Protein AF-A0AAU2X0D7-F1 (afdb_monomer_lite)

pLDDT: mean 75.11, std 16.58, range [39.56, 95.0]

Structure (mmCIF, N/CA/C/O backbone):
data_AF-A0AAU2X0D7-F1
#
_entry.id   AF-A0AAU2X0D7-F1
#
loop_
_atom_site.group_PDB
_atom_site.id
_atom_site.type_symbol
_atom_site.label_atom_id
_atom_site.label_alt_id
_atom_site.label_comp_id
_atom_site.label_asym_id
_atom_site.label_entity_id
_atom_site.label_seq_id
_atom_site.pdbx_PDB_ins_code
_atom_site.Cartn_x
_atom_site.Cartn_y
_atom_site.Cartn_z
_atom_site.occupancy
_atom_site.B_iso_or_equiv
_atom_site.auth_seq_id
_atom_site.auth_comp_id
_atom_site.auth_asym_id
_atom_site.auth_atom_id
_atom_site.pdbx_PDB_model_num
ATOM 1 N N . MET A 1 1 ? -9.419 11.678 -5.726 1.00 67.06 1 MET A N 1
ATOM 2 C CA . MET A 1 1 ? -7.960 11.558 -5.920 1.00 67.06 1 MET A CA 1
ATOM 3 C C . MET A 1 1 ? -7.288 11.403 -4.560 1.00 67.06 1 MET A C 1
ATOM 5 O O . MET A 1 1 ? -7.618 12.187 -3.679 1.00 67.06 1 MET A O 1
ATOM 9 N N . ASN A 1 2 ? -6.421 10.404 -4.348 1.00 69.62 2 ASN A N 1
ATOM 10 C CA . ASN A 1 2 ? -5.739 10.194 -3.057 1.00 69.62 2 ASN A CA 1
ATOM 11 C C . ASN A 1 2 ? -4.341 10.860 -3.047 1.00 69.62 2 ASN A C 1
ATOM 13 O O . ASN A 1 2 ? -3.433 10.340 -3.698 1.00 69.62 2 ASN A O 1
ATOM 17 N N . PRO A 1 3 ? -4.132 11.972 -2.312 1.00 77.75 3 PRO A N 1
ATOM 18 C CA . PRO A 1 3 ? -2.864 12.706 -2.317 1.00 77.75 3 PRO A CA 1
ATOM 19 C C . PRO A 1 3 ? -1.712 11.950 -1.638 1.00 77.75 3 PRO A C 1
ATOM 21 O O . PRO A 1 3 ? -0.551 12.239 -1.918 1.00 77.75 3 PRO A O 1
ATOM 24 N N . ALA A 1 4 ? -2.002 10.948 -0.801 1.00 80.00 4 ALA A N 1
ATOM 25 C CA . ALA A 1 4 ? -0.979 10.138 -0.137 1.00 80.00 4 ALA A CA 1
ATOM 26 C C . ALA A 1 4 ? -0.146 9.292 -1.118 1.00 80.00 4 ALA A C 1
ATOM 28 O O . ALA A 1 4 ? 0.935 8.826 -0.770 1.00 80.00 4 ALA A O 1
ATOM 29 N N . LEU A 1 5 ? -0.633 9.109 -2.349 1.00 85.25 5 LEU A N 1
ATOM 30 C CA . LEU A 1 5 ? 0.050 8.354 -3.401 1.00 85.25 5 LEU A CA 1
ATOM 31 C C . LEU A 1 5 ? 0.973 9.225 -4.267 1.00 85.25 5 LEU A C 1
ATOM 33 O O . LEU A 1 5 ? 1.739 8.691 -5.066 1.00 85.25 5 LEU A O 1
ATOM 37 N N . LEU A 1 6 ? 0.944 10.551 -4.100 1.00 86.31 6 LEU A N 1
ATOM 38 C CA . LEU A 1 6 ? 1.792 11.470 -4.863 1.00 86.31 6 LEU A CA 1
ATOM 39 C C . LEU A 1 6 ? 3.278 11.386 -4.466 1.00 86.31 6 LEU A C 1
ATOM 41 O O . LEU A 1 6 ? 4.111 11.350 -5.373 1.00 86.31 6 LEU A O 1
ATOM 45 N N . PRO A 1 7 ? 3.656 11.296 -3.171 1.00 91.69 7 PRO A N 1
ATOM 46 C CA . PRO A 1 7 ? 5.057 11.116 -2.788 1.00 91.69 7 PRO A CA 1
ATOM 47 C C . PRO A 1 7 ? 5.725 9.845 -3.349 1.00 91.69 7 PRO A C 1
ATOM 49 O O . PRO A 1 7 ? 6.802 9.984 -3.933 1.00 91.69 7 PRO A O 1
ATOM 52 N N . PRO A 1 8 ? 5.133 8.631 -3.246 1.00 87.62 8 PRO A N 1
ATOM 53 C CA . PRO A 1 8 ? 5.741 7.437 -3.835 1.00 87.62 8 PRO A CA 1
ATOM 54 C C . PRO A 1 8 ? 5.774 7.501 -5.368 1.00 87.62 8 PRO A C 1
ATOM 56 O O . PRO A 1 8 ? 6.797 7.161 -5.954 1.00 87.62 8 PRO A O 1
ATOM 59 N N . LEU A 1 9 ? 4.735 8.042 -6.021 1.00 91.25 9 LEU A N 1
ATOM 60 C CA . LEU A 1 9 ? 4.746 8.251 -7.475 1.00 91.25 9 LEU A CA 1
ATOM 61 C C . LEU A 1 9 ? 5.900 9.171 -7.899 1.00 91.25 9 LEU A C 1
ATOM 63 O O . LEU A 1 9 ? 6.626 8.877 -8.845 1.00 91.25 9 LEU A O 1
ATOM 67 N N . GLY A 1 10 ? 6.111 10.266 -7.167 1.00 92.00 10 GLY A N 1
ATOM 68 C CA . GLY A 1 10 ? 7.216 11.185 -7.419 1.00 92.00 10 GLY A CA 1
ATOM 69 C C . GLY A 1 10 ? 8.600 10.573 -7.180 1.00 92.00 10 GLY A C 1
ATOM 70 O O . GLY A 1 10 ? 9.565 11.026 -7.793 1.00 92.00 10 GLY A O 1
ATOM 71 N N . ALA A 1 11 ? 8.727 9.576 -6.300 1.00 92.81 11 ALA A N 1
ATOM 72 C CA . ALA A 1 11 ? 9.977 8.842 -6.095 1.00 92.81 11 ALA A CA 1
ATOM 73 C C . ALA A 1 11 ? 10.271 7.902 -7.274 1.00 92.81 11 ALA A C 1
ATOM 75 O O . ALA A 1 11 ? 11.367 7.952 -7.830 1.00 92.81 11 ALA A O 1
ATOM 76 N N . SER A 1 12 ? 9.277 7.132 -7.716 1.00 93.88 12 SER A N 1
ATOM 77 C CA . SER A 1 12 ? 9.408 6.231 -8.867 1.00 93.88 12 SER A CA 1
ATOM 78 C C . SER A 1 12 ? 9.706 6.962 -10.173 1.00 93.88 12 SER A C 1
ATOM 80 O O . SER A 1 12 ? 10.571 6.541 -10.936 1.00 93.88 12 SER A O 1
ATOM 82 N N . LEU A 1 13 ? 9.065 8.111 -10.414 1.00 95.00 13 LEU A N 1
ATOM 83 C CA . LEU A 1 13 ? 9.357 8.935 -11.592 1.00 95.00 13 LEU A CA 1
ATOM 84 C C . LEU A 1 13 ? 10.793 9.479 -11.590 1.00 95.00 13 LEU A C 1
ATOM 86 O O . LEU A 1 13 ? 11.418 9.552 -12.645 1.00 95.00 13 LEU A O 1
ATOM 90 N N . ARG A 1 14 ? 11.336 9.833 -10.418 1.00 94.88 14 ARG A N 1
ATOM 91 C CA . ARG A 1 14 ? 12.743 10.249 -10.294 1.00 94.88 14 ARG A CA 1
ATOM 92 C C . ARG A 1 14 ? 13.696 9.099 -10.597 1.00 94.88 14 ARG A C 1
ATOM 94 O O . ARG A 1 14 ? 14.606 9.291 -11.393 1.00 94.88 14 ARG A O 1
ATOM 101 N N . LYS A 1 15 ? 13.424 7.908 -10.060 1.00 92.69 15 LYS A N 1
ATOM 102 C CA . LYS A 1 15 ? 14.192 6.692 -10.357 1.00 92.69 15 LYS A CA 1
ATOM 103 C C . LYS A 1 15 ? 14.172 6.348 -11.853 1.00 92.69 15 LYS A C 1
ATOM 105 O O . LYS A 1 15 ? 15.204 6.036 -12.429 1.00 92.69 15 LYS A O 1
ATOM 110 N N . LEU A 1 16 ? 13.026 6.492 -12.524 1.00 92.81 16 LEU A N 1
ATOM 111 C CA . LEU A 1 16 ? 12.941 6.367 -13.987 1.00 92.81 16 LEU A CA 1
ATOM 112 C C . LEU A 1 16 ? 13.805 7.403 -14.723 1.00 92.81 16 LEU A C 1
ATOM 114 O O . LEU A 1 16 ? 14.438 7.077 -15.725 1.00 92.81 16 LEU A O 1
ATOM 118 N N . GLY A 1 17 ? 13.861 8.635 -14.213 1.00 91.56 17 GLY A N 1
ATOM 119 C CA . GLY A 1 17 ? 14.730 9.690 -14.737 1.00 91.56 17 GLY A CA 1
ATOM 120 C C . GLY A 1 17 ? 16.226 9.379 -14.613 1.00 91.56 17 GLY A C 1
ATOM 121 O O . GLY A 1 17 ? 16.994 9.778 -15.484 1.00 91.56 17 GLY A O 1
ATOM 122 N N . GLU A 1 18 ? 16.642 8.628 -13.591 1.00 90.88 18 GLU A N 1
ATOM 123 C CA . GLU A 1 18 ? 18.036 8.189 -13.424 1.00 90.88 18 GLU A CA 1
ATOM 124 C C . GLU A 1 18 ? 18.460 7.227 -14.544 1.00 90.88 18 GLU A C 1
ATOM 126 O O . GLU A 1 18 ? 19.559 7.356 -15.083 1.00 90.88 18 GLU A O 1
ATOM 131 N N . TYR A 1 19 ? 17.568 6.328 -14.978 1.00 87.69 19 TYR A N 1
ATOM 132 C CA . TYR A 1 19 ? 17.850 5.427 -16.101 1.00 87.69 19 TYR A CA 1
ATOM 133 C C . TYR A 1 19 ? 18.010 6.168 -17.435 1.00 87.69 19 TYR A C 1
ATOM 135 O O . TYR A 1 19 ? 18.796 5.733 -18.273 1.00 87.69 19 TYR A O 1
ATOM 143 N N . ALA A 1 20 ? 17.323 7.299 -17.632 1.00 80.75 20 ALA A N 1
ATOM 144 C CA . ALA A 1 20 ? 17.447 8.106 -18.850 1.00 80.75 20 ALA A CA 1
ATOM 145 C C . ALA A 1 20 ? 18.834 8.756 -19.009 1.00 80.75 20 ALA A C 1
ATOM 147 O O . ALA A 1 20 ? 19.216 9.122 -20.119 1.00 80.75 20 ALA A O 1
ATOM 148 N N . ALA A 1 21 ? 19.586 8.891 -17.914 1.00 82.38 21 ALA A N 1
ATOM 149 C CA . ALA A 1 21 ? 20.957 9.393 -17.917 1.00 82.38 21 ALA A CA 1
ATOM 150 C C . ALA A 1 21 ? 22.012 8.280 -18.074 1.00 82.38 21 ALA A C 1
ATOM 152 O O . ALA A 1 21 ? 23.202 8.581 -18.180 1.00 82.38 21 ALA A O 1
ATOM 153 N N . SER A 1 22 ? 21.602 7.006 -18.076 1.00 81.94 22 SER A N 1
ATOM 154 C CA . SER A 1 22 ? 22.520 5.873 -18.197 1.00 81.94 22 SER A CA 1
ATOM 155 C C . SER A 1 22 ? 22.823 5.544 -19.660 1.00 81.94 22 SER A C 1
ATOM 157 O O . SER A 1 22 ? 21.919 5.458 -20.489 1.00 81.94 22 SER A O 1
ATOM 159 N N . PHE A 1 23 ? 24.102 5.322 -19.971 1.00 75.00 23 PHE A N 1
ATOM 160 C CA . PHE A 1 23 ? 24.576 4.985 -21.322 1.00 75.00 23 PHE A CA 1
ATOM 161 C C . PHE A 1 23 ? 24.736 3.478 -21.560 1.00 75.00 23 PHE A C 1
ATOM 163 O O . PHE A 1 23 ? 24.869 3.060 -22.708 1.00 75.00 23 PHE A O 1
ATOM 170 N N . ASP A 1 24 ? 24.704 2.668 -20.500 1.00 79.31 24 ASP A N 1
ATOM 171 C CA . ASP A 1 24 ? 24.808 1.212 -20.585 1.00 79.31 24 ASP A CA 1
ATOM 172 C C . ASP A 1 24 ? 23.459 0.580 -20.224 1.00 79.31 24 ASP A C 1
ATOM 174 O O . ASP A 1 24 ? 23.099 0.424 -19.053 1.00 79.31 24 ASP A O 1
ATOM 178 N N . VAL A 1 25 ? 22.654 0.306 -21.254 1.00 81.12 25 VAL A N 1
ATOM 179 C CA . VAL A 1 25 ? 21.326 -0.295 -21.107 1.00 81.12 25 VAL A CA 1
ATOM 180 C C . VAL A 1 25 ? 21.441 -1.791 -21.359 1.00 81.12 25 VAL A C 1
ATOM 182 O O . VAL A 1 25 ? 21.427 -2.264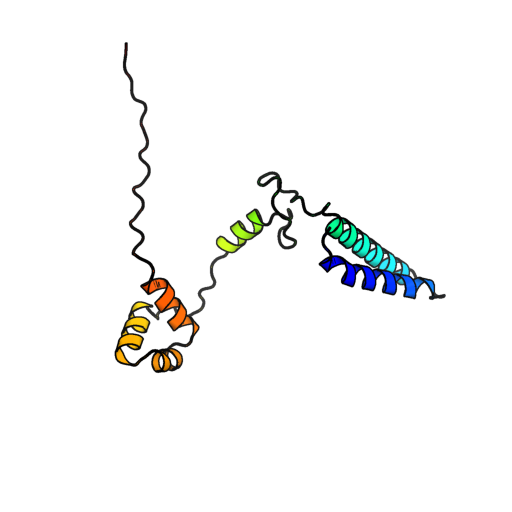 -22.495 1.00 81.12 25 VAL A O 1
ATOM 185 N N . SER A 1 26 ? 21.537 -2.542 -20.269 1.00 90.31 26 SER A N 1
ATOM 186 C CA . SER A 1 26 ? 21.524 -4.002 -20.299 1.00 90.31 26 SER A CA 1
ATOM 187 C C . SER A 1 26 ? 20.094 -4.560 -20.351 1.00 90.31 26 SER A C 1
ATOM 189 O O . SER A 1 26 ? 19.117 -3.875 -20.037 1.00 90.31 26 SER A O 1
ATOM 191 N N . GLY A 1 27 ? 19.954 -5.849 -20.679 1.00 88.69 27 GLY A N 1
ATOM 192 C CA . GLY A 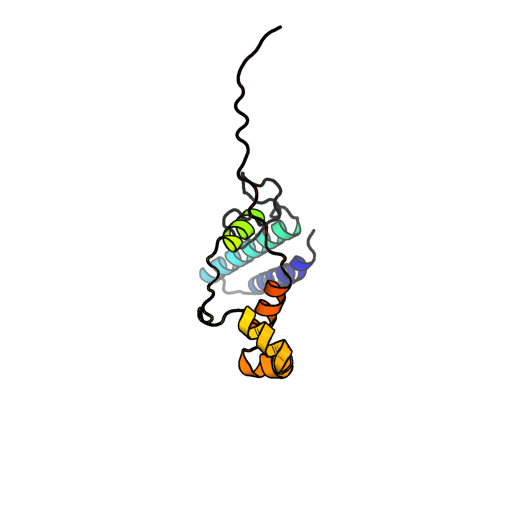1 27 ? 18.660 -6.538 -20.616 1.00 88.69 27 GLY A CA 1
ATOM 193 C C . GLY A 1 27 ? 18.031 -6.521 -19.215 1.00 88.69 27 GLY A C 1
ATOM 194 O O . GLY A 1 27 ? 16.822 -6.343 -19.093 1.00 88.69 27 GLY A O 1
ATOM 195 N N . SER A 1 28 ? 18.835 -6.623 -18.150 1.00 90.50 28 SER A N 1
ATOM 196 C CA . SER A 1 28 ? 18.352 -6.481 -16.769 1.00 90.50 28 SER A CA 1
ATOM 197 C C . SER A 1 28 ? 17.873 -5.062 -16.468 1.00 90.50 28 SER A C 1
ATOM 199 O O . SER A 1 28 ? 16.833 -4.898 -15.837 1.00 90.50 28 SER A O 1
ATOM 201 N N . THR A 1 29 ? 18.551 -4.040 -16.999 1.00 91.06 29 THR A N 1
ATOM 202 C CA . THR A 1 29 ? 18.120 -2.638 -16.878 1.00 91.06 29 THR A CA 1
ATOM 203 C C . THR A 1 29 ? 16.741 -2.429 -17.509 1.00 91.06 29 THR A C 1
ATOM 205 O O . THR A 1 29 ? 15.886 -1.770 -16.924 1.00 91.06 29 THR A O 1
ATOM 208 N N . LEU A 1 30 ? 16.474 -3.036 -18.671 1.00 92.06 30 LEU A N 1
ATOM 209 C CA . LEU A 1 30 ? 15.153 -2.969 -19.309 1.00 92.06 30 LEU A CA 1
ATOM 210 C C . LEU A 1 30 ? 14.055 -3.641 -18.470 1.00 92.06 30 LEU A C 1
ATOM 212 O O . LEU A 1 30 ? 12.934 -3.134 -18.419 1.00 92.06 30 LEU A O 1
ATOM 216 N N . VAL A 1 31 ? 14.366 -4.753 -17.796 1.00 93.94 31 VAL A N 1
ATOM 217 C CA . VAL A 1 31 ? 13.428 -5.423 -16.879 1.00 93.94 31 VAL A CA 1
ATOM 218 C C . VAL A 1 31 ? 13.098 -4.524 -15.688 1.00 93.94 31 VAL A C 1
ATOM 220 O O . VAL A 1 31 ? 11.923 -4.370 -15.356 1.00 93.94 31 VAL A O 1
ATOM 223 N N . GLU A 1 32 ? 14.100 -3.891 -15.079 1.00 91.88 32 GLU A N 1
ATOM 224 C CA . GLU A 1 32 ? 13.900 -2.953 -13.968 1.00 91.88 32 GLU A CA 1
ATOM 225 C C . GLU A 1 32 ? 13.062 -1.737 -14.381 1.00 91.88 32 GLU A C 1
ATOM 227 O O . GLU A 1 32 ? 12.119 -1.371 -13.679 1.00 91.88 32 GLU A O 1
ATOM 232 N N . ILE A 1 33 ? 13.343 -1.152 -15.552 1.00 93.06 33 ILE A N 1
ATOM 233 C CA . ILE A 1 33 ? 12.542 -0.056 -16.117 1.00 93.06 33 ILE A CA 1
ATOM 234 C C . ILE A 1 33 ? 11.089 -0.505 -16.310 1.00 93.06 33 ILE A C 1
ATOM 236 O O . ILE A 1 33 ? 10.164 0.226 -15.953 1.00 93.06 33 ILE A O 1
ATOM 240 N N . GLY A 1 34 ? 10.871 -1.710 -16.846 1.00 92.56 34 GLY A N 1
ATOM 241 C CA . GLY A 1 34 ? 9.536 -2.281 -17.020 1.00 92.56 34 GLY A CA 1
ATOM 242 C C . GLY A 1 34 ? 8.776 -2.408 -15.697 1.00 92.56 34 GLY A C 1
ATOM 243 O O . GLY A 1 34 ? 7.641 -1.943 -15.590 1.00 92.56 34 GLY A O 1
ATOM 244 N N . GLN A 1 35 ? 9.425 -2.959 -14.668 1.00 91.88 35 GLN A N 1
ATOM 245 C CA . GLN A 1 35 ? 8.851 -3.095 -13.326 1.00 91.88 35 GLN A CA 1
ATOM 246 C C . GLN A 1 35 ? 8.500 -1.735 -12.709 1.00 91.88 35 GLN A C 1
ATOM 248 O O . GLN A 1 35 ? 7.419 -1.570 -12.138 1.00 91.88 35 GLN A O 1
ATOM 253 N N . GLU A 1 36 ? 9.377 -0.743 -12.852 1.00 94.69 36 GLU A N 1
ATOM 254 C CA . GLU A 1 36 ? 9.163 0.595 -12.300 1.00 94.69 36 GLU A CA 1
ATOM 255 C C . GLU A 1 36 ? 8.036 1.353 -13.033 1.00 94.69 36 GLU A C 1
ATOM 257 O O . GLU A 1 36 ? 7.230 2.046 -12.403 1.00 94.69 36 GLU A O 1
ATOM 262 N N . LEU A 1 37 ? 7.903 1.175 -14.353 1.00 94.56 37 LEU A N 1
ATOM 263 C CA . LEU A 1 37 ? 6.782 1.711 -15.137 1.00 94.56 37 LEU A CA 1
ATOM 264 C C . LEU A 1 37 ? 5.443 1.091 -14.725 1.00 94.56 37 LEU A C 1
ATOM 266 O O . LEU A 1 37 ? 4.442 1.804 -14.594 1.00 94.56 37 LEU A O 1
ATOM 270 N N . ASP A 1 38 ? 5.408 -0.220 -14.501 1.00 92.44 38 ASP A N 1
ATOM 271 C CA . ASP A 1 38 ? 4.201 -0.908 -14.042 1.00 92.44 38 ASP A CA 1
ATOM 272 C C . ASP A 1 38 ? 3.814 -0.486 -12.623 1.00 92.44 38 ASP A C 1
ATOM 274 O O . ASP A 1 38 ? 2.630 -0.264 -12.342 1.00 92.44 38 ASP A O 1
ATOM 278 N N . HIS A 1 39 ? 4.802 -0.259 -11.758 1.00 88.44 39 HIS A N 1
ATOM 279 C CA . HIS A 1 39 ? 4.581 0.319 -10.439 1.00 88.44 39 HIS A CA 1
ATOM 280 C C . HIS A 1 39 ? 3.966 1.730 -10.521 1.00 88.44 39 HIS A C 1
ATOM 282 O O . HIS A 1 39 ? 2.939 1.993 -9.887 1.00 88.44 39 HIS A O 1
ATOM 288 N N . CYS A 1 40 ? 4.502 2.616 -11.371 1.00 91.31 40 CYS A N 1
ATOM 289 C CA . CYS A 1 40 ? 3.930 3.949 -11.606 1.00 91.31 40 CYS A CA 1
ATOM 290 C C . CYS A 1 40 ? 2.476 3.878 -12.094 1.00 91.31 40 CYS A C 1
ATOM 292 O O . CYS A 1 40 ? 1.610 4.597 -11.590 1.00 91.31 40 CYS A O 1
ATOM 294 N N . ARG A 1 41 ? 2.177 2.987 -13.051 1.00 88.19 41 ARG A N 1
ATOM 295 C CA . ARG A 1 41 ? 0.810 2.780 -13.561 1.00 88.19 41 ARG A CA 1
ATOM 296 C C . ARG A 1 41 ? -0.146 2.339 -12.456 1.00 88.19 41 ARG A C 1
ATOM 298 O O . ARG A 1 41 ? -1.279 2.818 -12.412 1.00 88.19 41 ARG A O 1
ATOM 305 N N . ALA A 1 42 ? 0.291 1.453 -11.562 1.00 82.62 42 ALA A N 1
ATOM 306 C CA . ALA A 1 42 ? -0.511 1.021 -10.421 1.00 82.62 42 ALA A CA 1
ATOM 307 C C . ALA A 1 42 ? -0.816 2.187 -9.466 1.00 82.62 42 ALA A C 1
ATOM 309 O O . ALA A 1 42 ? -1.974 2.382 -9.090 1.00 82.62 42 ALA A O 1
ATOM 310 N N . LEU A 1 43 ? 0.186 3.010 -9.140 1.00 85.06 43 LEU A N 1
ATOM 311 C CA . LEU A 1 43 ? 0.016 4.194 -8.292 1.00 85.06 43 LEU A CA 1
ATOM 312 C C . LEU A 1 43 ? -0.931 5.226 -8.914 1.00 85.06 43 LEU A C 1
ATOM 314 O O . LEU A 1 43 ? -1.786 5.761 -8.211 1.00 85.06 43 LEU A O 1
ATOM 318 N N . ILE A 1 44 ? -0.837 5.466 -10.225 1.00 87.75 44 ILE A N 1
ATOM 319 C CA . ILE A 1 44 ? -1.734 6.379 -10.949 1.00 87.75 44 ILE A CA 1
ATOM 320 C C . ILE A 1 44 ? -3.176 5.870 -10.894 1.00 87.75 44 ILE A C 1
ATOM 322 O O . ILE A 1 44 ? -4.069 6.616 -10.499 1.00 87.75 44 ILE A O 1
ATOM 326 N N . ARG A 1 45 ? -3.416 4.592 -11.207 1.00 83.88 45 ARG A N 1
ATOM 327 C CA . ARG A 1 45 ? -4.763 3.998 -11.128 1.00 83.88 45 ARG A CA 1
ATOM 328 C C . ARG A 1 45 ? -5.335 4.055 -9.709 1.00 83.88 45 ARG A C 1
ATOM 330 O O . ARG A 1 45 ? -6.528 4.298 -9.528 1.00 83.88 45 ARG A O 1
ATOM 337 N N . ALA A 1 46 ? -4.495 3.876 -8.692 1.00 78.75 46 ALA A N 1
ATOM 338 C CA . ALA A 1 46 ? -4.896 4.006 -7.294 1.00 78.75 46 ALA A CA 1
ATOM 339 C C . ALA A 1 46 ? -5.207 5.466 -6.925 1.00 78.75 46 ALA A C 1
ATOM 341 O O . ALA A 1 46 ? -6.209 5.737 -6.262 1.00 78.75 46 ALA A O 1
ATOM 342 N N . ALA A 1 47 ? -4.409 6.423 -7.404 1.00 81.62 47 ALA A N 1
ATOM 343 C CA . ALA A 1 47 ? -4.614 7.851 -7.175 1.00 81.62 47 ALA A CA 1
ATOM 344 C C . ALA A 1 47 ? -5.880 8.372 -7.863 1.00 81.62 47 ALA A C 1
ATOM 346 O O . ALA A 1 47 ? -6.617 9.149 -7.251 1.00 81.62 47 ALA A O 1
ATOM 347 N N . LEU A 1 48 ? -6.165 7.908 -9.083 1.00 80.25 48 LEU A N 1
ATOM 348 C CA . LEU A 1 48 ? -7.397 8.189 -9.828 1.00 80.25 48 LEU A CA 1
ATOM 349 C C . LEU A 1 48 ? -8.626 7.509 -9.211 1.00 80.25 48 LEU A C 1
ATOM 351 O O . LEU A 1 48 ? -9.754 7.916 -9.469 1.00 80.25 48 LEU A O 1
ATOM 355 N N . GLY A 1 49 ? -8.419 6.521 -8.340 1.00 68.62 49 GLY A N 1
ATOM 356 C CA . GLY A 1 49 ? -9.494 5.753 -7.726 1.00 68.62 49 GLY A CA 1
ATOM 357 C C . GLY A 1 49 ? -10.108 4.703 -8.650 1.00 68.62 49 GLY A C 1
ATOM 358 O O . GLY A 1 49 ? -11.118 4.106 -8.294 1.00 68.62 49 GLY A O 1
ATOM 359 N N . GLU A 1 50 ? -9.477 4.415 -9.787 1.00 63.84 50 GLU A N 1
ATOM 360 C CA . GLU A 1 50 ? -9.853 3.316 -10.687 1.00 63.84 50 GLU A CA 1
ATOM 361 C C . GLU A 1 50 ? -9.601 1.940 -10.051 1.00 63.84 50 GLU A 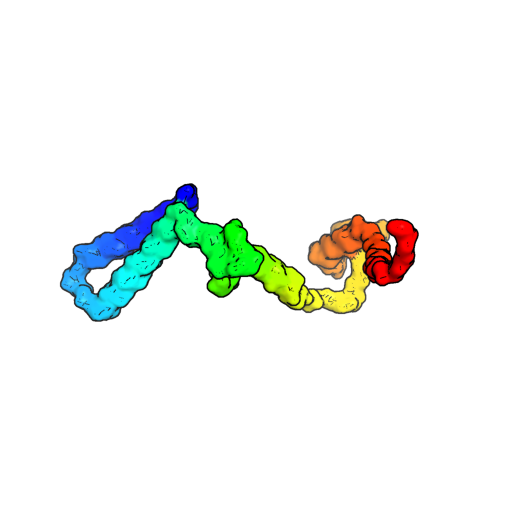C 1
ATOM 363 O O . GLU A 1 50 ? -10.223 0.950 -10.426 1.00 63.84 50 GLU A O 1
ATOM 368 N N . LEU A 1 51 ? -8.725 1.875 -9.041 1.00 60.03 51 LEU A N 1
ATOM 369 C CA . LEU A 1 51 ? -8.527 0.688 -8.202 1.00 60.03 51 LEU A CA 1
ATOM 370 C C . LEU A 1 51 ? -9.436 0.650 -6.964 1.00 60.03 51 LEU A C 1
ATOM 372 O O . LEU A 1 51 ? -9.383 -0.325 -6.226 1.00 60.03 51 LEU A O 1
ATOM 376 N N . ASN A 1 52 ? -10.287 1.658 -6.724 1.00 57.62 52 ASN A N 1
ATOM 377 C CA . ASN A 1 52 ? -11.149 1.689 -5.531 1.00 57.62 52 ASN A CA 1
ATOM 378 C C . ASN A 1 52 ? -12.403 0.814 -5.649 1.00 57.62 52 ASN A C 1
ATOM 380 O O . ASN A 1 52 ? -13.181 0.746 -4.697 1.00 57.62 52 ASN A O 1
ATOM 384 N N . VAL A 1 53 ? -12.608 0.151 -6.786 1.00 60.81 53 V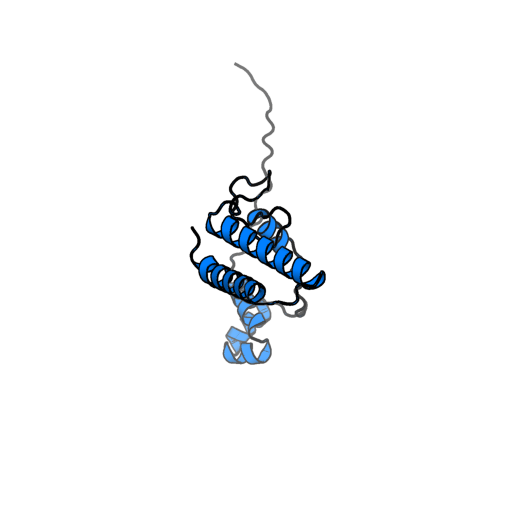AL A N 1
ATOM 385 C CA . VAL A 1 53 ? -13.717 -0.782 -6.972 1.00 60.81 53 VAL A CA 1
ATOM 386 C C . VAL A 1 53 ? -13.192 -2.182 -6.692 1.00 60.81 53 VAL A C 1
ATOM 388 O O . VAL A 1 53 ? -12.420 -2.733 -7.479 1.00 60.81 53 VAL A O 1
ATOM 391 N N . SER A 1 54 ? -13.586 -2.772 -5.561 1.00 63.84 54 SER A N 1
ATOM 392 C CA . SER A 1 54 ? -13.312 -4.191 -5.336 1.00 63.84 54 SER A CA 1
ATOM 393 C C . SER A 1 54 ? -13.846 -5.000 -6.520 1.00 63.84 54 SER A C 1
ATOM 395 O O . SER A 1 54 ? -14.991 -4.798 -6.928 1.00 63.84 54 SER A O 1
ATOM 397 N N . ARG A 1 55 ? -13.077 -5.970 -7.021 1.00 70.12 55 ARG A N 1
ATOM 398 C CA . ARG A 1 55 ? -13.535 -6.890 -8.082 1.00 70.12 55 ARG A CA 1
ATOM 399 C C . ARG A 1 55 ? -14.483 -7.970 -7.553 1.00 70.12 55 ARG A C 1
ATOM 401 O O . ARG A 1 55 ? -14.813 -8.922 -8.252 1.00 70.12 55 ARG A O 1
ATOM 408 N N . CYS A 1 56 ? -14.880 -7.853 -6.291 1.00 78.25 56 CYS A N 1
ATOM 409 C CA . CYS A 1 56 ? -15.732 -8.806 -5.617 1.00 78.25 56 CYS A CA 1
ATOM 410 C C . CYS A 1 56 ? -17.174 -8.675 -6.101 1.00 78.25 56 CYS A C 1
ATOM 412 O O . CYS A 1 56 ? -17.840 -7.672 -5.851 1.00 78.25 56 CYS A O 1
ATOM 414 N N . THR A 1 57 ? -17.668 -9.731 -6.741 1.00 80.50 57 THR A N 1
ATOM 415 C CA . THR A 1 57 ? -19.063 -9.848 -7.185 1.00 80.50 57 THR A CA 1
ATOM 416 C C . THR A 1 57 ? -20.044 -9.920 -6.016 1.00 80.50 57 THR A C 1
ATOM 418 O O . THR A 1 57 ? -21.187 -9.501 -6.155 1.00 80.50 57 THR A O 1
ATOM 421 N N . ARG A 1 58 ? -19.597 -10.395 -4.844 1.00 81.38 58 ARG A N 1
ATOM 422 C CA . ARG A 1 58 ? -20.407 -10.460 -3.617 1.00 81.38 58 ARG A CA 1
ATOM 423 C C . ARG A 1 58 ? -20.595 -9.091 -2.954 1.00 81.38 58 ARG A C 1
ATOM 425 O O . ARG A 1 58 ? -21.602 -8.869 -2.293 1.00 81.38 58 ARG A O 1
ATOM 432 N N . HIS A 1 59 ? -19.644 -8.173 -3.125 1.00 83.75 59 HIS A N 1
ATOM 433 C CA . HIS A 1 59 ? -19.659 -6.857 -2.484 1.00 83.75 59 HIS A CA 1
ATOM 434 C C . HIS A 1 59 ? -19.333 -5.743 -3.491 1.00 83.75 59 HIS A C 1
ATOM 436 O O . HIS A 1 59 ? -18.278 -5.107 -3.382 1.00 83.75 59 HIS A O 1
ATOM 442 N N . PRO A 1 60 ? -20.226 -5.482 -4.464 1.00 71.06 60 PRO A N 1
ATOM 443 C CA . PRO A 1 60 ? -20.023 -4.411 -5.429 1.00 71.06 60 PRO A CA 1
ATOM 444 C C . PRO A 1 60 ? -19.944 -3.061 -4.700 1.00 71.06 60 PRO A C 1
ATOM 446 O O . PRO A 1 60 ? -20.778 -2.746 -3.854 1.00 71.06 60 PRO A O 1
ATOM 449 N N . GLY A 1 61 ? -18.900 -2.280 -4.987 1.00 70.75 61 GLY A N 1
ATOM 450 C CA . GLY A 1 61 ? -18.654 -0.993 -4.324 1.00 70.75 61 GLY A CA 1
ATOM 451 C C . GLY A 1 61 ? -17.975 -1.083 -2.952 1.00 70.75 61 GLY A C 1
ATOM 452 O O . GLY A 1 61 ? -17.837 -0.062 -2.277 1.00 70.75 61 GLY A O 1
ATOM 453 N N . SER A 1 62 ? -17.516 -2.265 -2.520 1.00 74.38 62 SER A N 1
ATOM 454 C CA . SER A 1 62 ? -16.620 -2.333 -1.364 1.00 74.38 62 SER A CA 1
ATOM 455 C C . SER A 1 62 ? -15.334 -1.566 -1.652 1.00 74.38 62 SER A C 1
ATOM 457 O O . SER A 1 62 ? -14.757 -1.669 -2.735 1.00 74.38 62 SER A O 1
ATOM 459 N N . VAL A 1 63 ? -14.850 -0.868 -0.622 1.00 80.00 63 VAL A N 1
ATO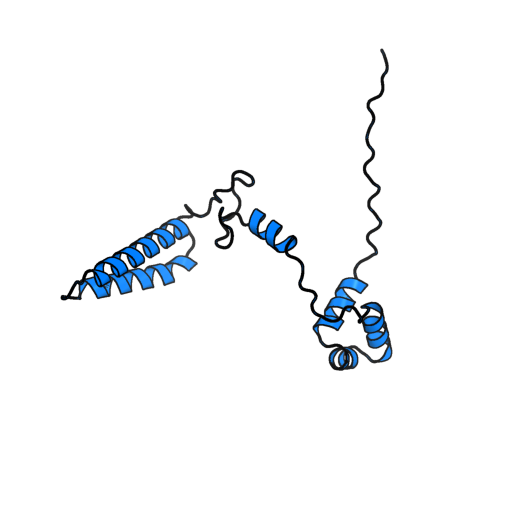M 460 C CA . VAL A 1 63 ? -13.520 -0.258 -0.631 1.00 80.00 63 VAL A CA 1
ATOM 461 C C . VAL A 1 63 ? -12.476 -1.335 -0.912 1.00 80.00 63 VAL A C 1
ATOM 463 O O . VAL A 1 63 ? -12.595 -2.467 -0.421 1.00 80.00 63 VAL A O 1
ATOM 466 N N . PHE A 1 64 ? -11.477 -0.954 -1.701 1.00 79.25 64 PHE A N 1
ATOM 467 C CA . PHE A 1 64 ? -10.356 -1.807 -2.038 1.00 79.25 64 PHE A CA 1
ATOM 468 C C . PHE A 1 64 ? -9.511 -2.143 -0.800 1.00 79.25 64 PHE A C 1
ATOM 470 O O . PHE A 1 64 ? -9.185 -1.259 -0.006 1.00 79.25 64 PHE A O 1
ATOM 477 N N . ASP A 1 65 ? -9.161 -3.416 -0.634 1.00 76.69 65 ASP A N 1
ATOM 478 C CA . ASP A 1 65 ? -8.196 -3.889 0.361 1.00 76.69 65 ASP A CA 1
ATOM 479 C C . ASP A 1 65 ? -7.075 -4.652 -0.358 1.00 76.69 65 ASP A C 1
ATOM 481 O O . ASP A 1 65 ? -7.355 -5.690 -0.958 1.00 76.69 65 ASP A O 1
ATOM 485 N N . PRO A 1 66 ? -5.819 -4.170 -0.314 1.00 72.81 66 PRO A N 1
ATOM 486 C CA . PRO A 1 66 ? -4.699 -4.807 -1.005 1.00 72.81 66 PRO A CA 1
ATOM 487 C C . PRO A 1 66 ? -4.312 -6.175 -0.421 1.00 72.81 66 PRO A C 1
ATOM 489 O O . PRO A 1 66 ? -3.497 -6.870 -1.019 1.00 72.81 66 PRO A O 1
ATOM 492 N N . THR A 1 67 ? -4.852 -6.555 0.741 1.00 74.62 67 THR A N 1
ATOM 493 C CA . THR A 1 67 ? -4.529 -7.814 1.432 1.00 74.62 67 THR A CA 1
ATOM 494 C C . THR A 1 67 ? -5.426 -8.989 1.036 1.00 74.62 67 THR A C 1
ATOM 496 O O . THR A 1 67 ? -5.113 -10.122 1.388 1.00 74.62 67 THR A O 1
ATOM 499 N N . GLU A 1 68 ? -6.505 -8.753 0.279 1.00 80.06 68 GLU A N 1
ATOM 500 C CA . GLU A 1 68 ? -7.403 -9.802 -0.229 1.00 80.06 68 GLU A CA 1
ATOM 501 C C . GLU A 1 68 ? -7.262 -10.004 -1.746 1.00 80.06 68 GLU A C 1
ATOM 503 O O . GLU A 1 68 ? -7.190 -9.014 -2.481 1.00 80.06 68 GLU A O 1
ATOM 508 N N . PRO A 1 69 ? -7.329 -11.246 -2.273 1.00 73.81 69 PRO A N 1
ATOM 509 C CA . PRO A 1 69 ? -7.131 -11.527 -3.699 1.00 73.81 69 PRO A CA 1
ATOM 510 C C . PRO A 1 69 ? -8.140 -10.833 -4.623 1.00 73.81 69 PRO A C 1
ATOM 512 O O . PRO A 1 69 ? -7.812 -10.459 -5.748 1.00 73.81 69 PRO A O 1
ATOM 515 N N . ASN A 1 70 ? -9.380 -10.641 -4.161 1.00 75.69 70 ASN A N 1
ATOM 516 C CA . ASN A 1 70 ? -10.430 -9.936 -4.908 1.00 75.69 70 ASN A CA 1
ATOM 517 C C . ASN A 1 70 ? -10.469 -8.423 -4.615 1.00 75.69 70 ASN A C 1
ATOM 519 O O . ASN A 1 70 ? -11.344 -7.708 -5.120 1.00 75.69 70 ASN A O 1
ATOM 523 N N . GLY A 1 71 ? -9.542 -7.937 -3.788 1.00 77.56 71 GLY A N 1
ATOM 524 C CA . GLY A 1 71 ? -9.458 -6.548 -3.377 1.00 77.56 71 GLY A CA 1
ATOM 525 C C . GLY A 1 71 ? -10.615 -6.099 -2.490 1.00 77.56 71 GLY A C 1
ATOM 526 O O . GLY A 1 71 ? -10.890 -4.910 -2.436 1.00 77.56 71 GLY A O 1
ATOM 527 N N . CYS A 1 72 ? -11.380 -6.991 -1.859 1.00 85.00 72 CYS A N 1
ATOM 528 C CA . CYS A 1 72 ? -12.566 -6.606 -1.096 1.00 85.00 72 CYS A CA 1
ATOM 529 C C . CYS A 1 72 ? -12.279 -6.488 0.397 1.00 85.00 72 CYS A C 1
ATOM 531 O O . CYS A 1 72 ? -12.126 -7.493 1.090 1.00 85.00 72 CYS A O 1
ATOM 533 N N . ARG A 1 73 ? -12.350 -5.265 0.933 1.00 84.19 73 ARG A N 1
ATOM 534 C CA . ARG A 1 73 ? -12.194 -5.023 2.375 1.00 84.19 73 ARG A CA 1
ATOM 535 C C . ARG A 1 73 ? -13.217 -5.753 3.243 1.00 84.19 73 ARG A C 1
ATOM 537 O O . ARG A 1 73 ? -12.915 -6.097 4.382 1.00 84.19 73 ARG A O 1
ATOM 544 N N . ARG A 1 74 ? -14.433 -5.987 2.736 1.00 84.75 74 ARG A N 1
ATOM 545 C CA . ARG A 1 74 ? -15.444 -6.767 3.470 1.00 84.75 74 ARG A CA 1
ATOM 546 C C . ARG A 1 74 ? -15.062 -8.239 3.578 1.00 84.75 74 ARG A C 1
ATOM 548 O O . ARG A 1 74 ? -15.094 -8.759 4.686 1.00 84.75 74 ARG A O 1
ATOM 555 N N . CYS A 1 75 ? -14.622 -8.860 2.484 1.00 84.50 75 CYS A N 1
ATOM 556 C CA . CYS A 1 75 ? -14.103 -10.228 2.522 1.00 84.50 75 CYS A CA 1
ATOM 557 C C . CYS A 1 75 ? -12.884 -10.320 3.446 1.00 84.50 75 CYS A C 1
ATOM 559 O O . CYS A 1 75 ? -12.846 -11.191 4.301 1.00 84.50 75 CYS A O 1
ATOM 561 N N . ALA A 1 76 ? -11.981 -9.338 3.386 1.00 83.38 76 ALA A N 1
ATOM 562 C CA . ALA A 1 76 ? -10.800 -9.282 4.247 1.00 83.38 76 ALA A CA 1
ATOM 563 C C . ALA A 1 76 ? -11.165 -9.293 5.731 1.00 83.38 76 ALA A C 1
ATOM 565 O O . ALA A 1 76 ? -10.543 -9.965 6.551 1.00 83.38 76 ALA A O 1
ATOM 566 N N . ASN A 1 77 ? -12.195 -8.528 6.092 1.00 84.75 77 ASN A N 1
ATOM 567 C CA . ASN A 1 77 ? -12.680 -8.461 7.461 1.00 84.75 77 ASN A CA 1
ATOM 568 C C . ASN A 1 77 ? -13.399 -9.745 7.883 1.00 84.75 77 ASN A C 1
ATOM 570 O O . ASN A 1 77 ? -13.216 -10.169 9.023 1.00 84.75 77 ASN A O 1
ATOM 574 N N . GLU A 1 78 ? -14.170 -10.374 6.996 1.00 83.50 78 GLU A N 1
ATOM 575 C CA . GLU A 1 78 ? -14.785 -11.687 7.240 1.00 83.50 78 GLU A CA 1
ATOM 576 C C . GLU A 1 78 ? -13.708 -12.757 7.472 1.00 83.50 78 GLU A C 1
ATOM 578 O O . GLU A 1 78 ? -13.739 -13.436 8.495 1.00 83.50 78 GLU A O 1
ATOM 583 N N . THR A 1 79 ? -12.681 -12.830 6.622 1.00 79.00 79 THR A N 1
ATOM 584 C CA . THR A 1 79 ? -11.555 -13.762 6.784 1.00 79.00 79 THR A CA 1
ATOM 585 C C . THR A 1 79 ? -10.800 -13.509 8.092 1.00 79.00 79 THR A C 1
ATOM 587 O O . THR A 1 79 ? -10.548 -14.436 8.859 1.00 79.00 79 THR A O 1
ATOM 590 N N . ARG A 1 80 ? -10.479 -12.247 8.416 1.00 75.75 80 ARG A N 1
ATOM 591 C CA . ARG A 1 80 ? -9.769 -11.884 9.661 1.00 75.75 80 ARG A CA 1
ATOM 592 C C . ARG A 1 80 ? -10.577 -12.156 10.926 1.00 75.75 80 ARG A C 1
ATOM 594 O O . ARG A 1 80 ? -9.991 -12.426 11.969 1.00 75.75 80 ARG A O 1
ATOM 601 N N . SER A 1 81 ? -11.901 -12.054 10.859 1.00 67.06 81 SER A N 1
ATOM 602 C CA . SER A 1 81 ? -12.773 -12.367 11.996 1.00 67.06 81 SER A CA 1
ATOM 603 C C . SER A 1 81 ? -13.004 -13.869 12.170 1.00 67.06 81 SER A C 1
ATOM 605 O O . SER A 1 81 ? -13.303 -14.295 13.283 1.00 67.06 81 SER A O 1
ATOM 607 N N . GLN A 1 82 ? -12.810 -14.658 11.109 1.00 65.12 82 GLN A N 1
ATOM 608 C CA . GLN A 1 82 ? -12.851 -16.123 11.130 1.00 65.12 82 GLN A CA 1
ATOM 609 C C . GLN A 1 82 ? -11.492 -16.773 11.408 1.00 65.12 82 GLN A C 1
ATOM 611 O O . GLN A 1 82 ? -11.448 -17.948 11.769 1.00 65.12 82 GLN A O 1
ATOM 616 N N . ALA A 1 83 ? -10.387 -16.034 11.261 1.00 59.69 83 ALA A N 1
ATOM 617 C CA . ALA A 1 83 ? -9.075 -16.516 11.662 1.00 59.69 83 ALA A CA 1
ATOM 618 C C . ALA A 1 83 ? -9.125 -16.932 13.145 1.00 59.69 83 ALA A C 1
ATOM 620 O O . ALA A 1 83 ? -9.567 -16.129 13.979 1.00 59.69 83 ALA A O 1
ATOM 621 N N . PRO A 1 84 ? -8.691 -18.161 13.494 1.00 48.97 84 PRO A N 1
ATOM 622 C CA . PRO A 1 84 ? -8.608 -18.582 14.880 1.00 48.97 84 PRO A CA 1
ATOM 623 C C . PRO A 1 84 ? -7.763 -17.553 15.619 1.00 48.97 84 PRO A C 1
ATOM 625 O O . PRO A 1 84 ? -6.599 -17.335 15.276 1.00 48.97 84 PRO A O 1
ATOM 628 N N . ARG A 1 85 ? -8.356 -16.875 16.606 1.00 54.47 85 ARG A N 1
ATOM 629 C CA . ARG A 1 85 ? -7.573 -16.071 17.538 1.00 54.47 85 ARG A CA 1
ATOM 630 C C . ARG A 1 85 ? -6.610 -17.049 18.180 1.00 54.47 85 ARG A C 1
ATOM 632 O O . ARG A 1 85 ? -7.036 -17.933 18.915 1.00 54.47 85 ARG A O 1
ATOM 639 N N . THR A 1 86 ? -5.332 -16.944 17.843 1.00 47.16 86 THR A N 1
ATOM 640 C CA . THR A 1 86 ? -4.267 -17.642 18.550 1.00 47.16 86 THR A CA 1
ATOM 641 C C . THR A 1 86 ? -4.196 -17.041 19.949 1.00 47.16 86 THR A C 1
ATOM 643 O O . THR A 1 86 ? -3.336 -16.212 20.244 1.00 47.16 86 THR A O 1
ATOM 646 N N . ASP A 1 87 ? -5.144 -17.428 20.799 1.00 47.09 87 ASP A N 1
ATOM 647 C CA . ASP A 1 87 ? -5.134 -17.247 22.244 1.00 47.09 87 ASP A CA 1
ATOM 648 C C . ASP A 1 87 ? -4.105 -18.231 22.822 1.00 47.09 87 ASP A C 1
ATOM 650 O O . ASP A 1 87 ? -4.406 -19.103 23.624 1.00 47.09 87 ASP A O 1
ATOM 654 N N . ALA A 1 88 ? -2.847 -18.101 22.395 1.00 46.59 88 ALA A N 1
ATOM 655 C CA . ALA A 1 88 ? -1.711 -18.795 22.989 1.00 46.59 88 ALA A CA 1
ATOM 656 C C . ALA A 1 88 ? -1.241 -18.043 24.248 1.00 46.59 88 ALA A C 1
ATOM 658 O O . ALA A 1 88 ? -0.081 -17.656 24.369 1.00 46.59 88 ALA A O 1
ATOM 659 N N . LEU A 1 89 ? -2.173 -17.766 25.161 1.00 48.44 89 LEU A N 1
ATOM 660 C CA . LEU A 1 89 ? -1.919 -17.186 26.478 1.00 48.44 89 LEU A CA 1
ATOM 661 C C . LEU A 1 89 ? -2.798 -17.936 27.481 1.00 48.44 89 LEU A C 1
ATOM 663 O O . LEU A 1 89 ? -3.960 -17.585 27.666 1.00 48.44 89 LEU A O 1
ATOM 667 N N . SER A 1 90 ? -2.195 -18.987 28.046 1.00 48.47 90 SER A N 1
ATOM 668 C CA . SER A 1 90 ? -2.602 -19.805 29.195 1.00 48.47 90 SER A CA 1
ATOM 669 C C . SER A 1 90 ? -4.110 -19.965 29.399 1.00 48.47 90 SER A C 1
ATOM 671 O O . SER A 1 90 ? -4.754 -19.122 30.024 1.00 48.47 90 SER A O 1
ATOM 673 N N . GLU A 1 91 ? -4.649 -21.095 28.936 1.00 53.84 91 GLU A N 1
ATOM 674 C CA . GLU A 1 91 ? -6.041 -21.524 29.161 1.00 53.84 91 GLU A CA 1
ATOM 675 C C . GLU A 1 91 ? -6.438 -21.588 30.651 1.00 53.84 91 GLU A C 1
ATOM 677 O O . GLU A 1 91 ? -7.625 -21.564 30.963 1.00 53.84 91 GLU A O 1
ATOM 682 N N . ASP A 1 92 ? -5.472 -21.562 31.574 1.00 59.03 92 ASP A N 1
ATOM 683 C CA . ASP A 1 92 ? -5.719 -21.714 33.011 1.00 59.03 92 ASP A CA 1
ATOM 684 C C . ASP A 1 92 ? -6.027 -20.413 33.775 1.00 59.03 92 ASP A C 1
ATOM 686 O O . ASP A 1 92 ? -6.377 -20.475 34.954 1.00 59.03 92 ASP A O 1
ATOM 690 N N . LEU A 1 93 ? -5.910 -19.222 33.166 1.00 67.81 93 LEU A N 1
ATOM 691 C CA . LEU A 1 93 ? -6.166 -17.969 33.893 1.00 67.81 93 LEU A CA 1
ATOM 692 C C . LEU A 1 93 ? -7.589 -17.449 33.661 1.00 67.81 93 LEU A C 1
ATOM 694 O O . LEU A 1 93 ? -7.864 -16.711 32.707 1.00 67.81 93 LEU A O 1
ATOM 698 N N . ALA A 1 94 ? -8.498 -17.796 34.574 1.00 79.94 94 ALA A N 1
ATOM 699 C CA . ALA A 1 94 ? -9.875 -17.326 34.533 1.00 79.94 94 ALA A CA 1
ATOM 700 C C . ALA A 1 94 ? -9.942 -15.793 34.738 1.00 79.94 94 ALA A C 1
ATOM 702 O O . ALA A 1 94 ? -9.464 -15.273 35.749 1.00 79.94 94 ALA A O 1
ATOM 703 N N . PRO A 1 95 ? -10.594 -15.032 33.836 1.00 81.00 95 PRO A N 1
ATOM 704 C CA . PRO A 1 95 ? -10.744 -13.578 33.967 1.00 81.00 95 PRO A CA 1
ATOM 705 C C . PRO A 1 95 ? -11.382 -13.120 35.290 1.00 81.00 95 PRO A C 1
ATOM 707 O O . PRO A 1 95 ? -11.109 -12.014 35.753 1.00 81.00 95 PRO A O 1
ATOM 710 N N . GLY A 1 96 ? -12.211 -13.970 35.909 1.00 80.94 96 GLY A N 1
ATOM 711 C CA . GLY A 1 96 ? -12.811 -13.713 37.220 1.00 80.94 96 GLY A CA 1
ATOM 712 C C . GLY A 1 96 ? -11.793 -13.675 38.363 1.00 80.94 96 GLY A C 1
ATOM 713 O O . GLY A 1 96 ? -11.937 -12.862 39.274 1.00 80.94 96 GLY A O 1
ATOM 714 N N . ASP A 1 97 ? -10.727 -14.475 38.290 1.00 83.81 97 ASP A N 1
ATOM 715 C CA . ASP A 1 97 ? -9.663 -14.467 39.298 1.00 83.81 97 ASP A CA 1
ATOM 716 C C . ASP A 1 97 ? -8.836 -13.187 39.232 1.00 83.81 97 ASP A C 1
ATOM 718 O O . ASP A 1 97 ? -8.487 -12.623 40.267 1.00 83.81 97 ASP A O 1
ATOM 722 N N . VAL A 1 98 ? -8.609 -12.671 38.022 1.00 84.62 98 VAL A N 1
ATOM 723 C CA . VAL A 1 98 ? -7.920 -11.392 37.810 1.00 84.62 98 VAL A CA 1
ATOM 724 C C . VAL A 1 98 ? -8.749 -10.228 38.358 1.00 84.62 98 VAL A C 1
ATOM 726 O O . VAL A 1 98 ? -8.197 -9.373 39.041 1.00 84.62 98 VAL A O 1
ATOM 729 N N . LEU A 1 99 ? -10.069 -10.199 38.122 1.00 87.19 99 LEU A N 1
ATOM 730 C CA . LEU A 1 99 ? -10.950 -9.163 38.688 1.00 87.19 99 LEU A CA 1
ATOM 731 C C . LEU A 1 99 ? -10.978 -9.214 40.217 1.00 87.19 99 LEU A C 1
ATOM 733 O O . LEU A 1 99 ? -10.796 -8.190 40.867 1.00 87.19 99 LEU A O 1
ATOM 737 N N . ARG A 1 100 ? -11.114 -10.413 40.790 1.00 85.62 100 ARG A N 1
ATOM 738 C CA . ARG A 1 100 ? -11.070 -10.607 42.242 1.00 85.62 100 ARG A CA 1
ATOM 739 C C . ARG A 1 100 ? -9.735 -10.153 42.840 1.00 85.62 100 ARG A C 1
ATOM 741 O O . ARG A 1 100 ? -9.723 -9.545 43.904 1.00 85.62 100 ARG A O 1
ATOM 748 N N . PHE A 1 101 ? -8.621 -10.412 42.157 1.00 88.19 101 PHE A N 1
ATOM 749 C CA . PHE A 1 101 ? -7.304 -9.951 42.592 1.00 88.19 101 PHE A CA 1
ATOM 750 C C . PHE A 1 101 ? -7.159 -8.426 42.494 1.00 88.19 101 PHE A C 1
ATOM 752 O O . PHE A 1 101 ? -6.573 -7.816 43.384 1.00 88.19 101 PHE A O 1
ATOM 759 N N . ILE A 1 102 ? -7.715 -7.798 41.451 1.00 90.25 102 ILE A N 1
ATOM 760 C CA . ILE A 1 102 ? -7.752 -6.333 41.316 1.00 90.25 102 ILE A CA 1
ATOM 761 C C . ILE A 1 102 ? -8.521 -5.710 42.485 1.00 90.25 102 ILE A C 1
ATOM 763 O O . ILE A 1 102 ? -8.027 -4.755 43.079 1.00 90.25 102 ILE A O 1
ATOM 767 N N . ASP A 1 103 ? -9.673 -6.272 42.852 1.00 89.94 103 ASP A N 1
ATOM 768 C CA . ASP A 1 103 ? -10.478 -5.775 43.974 1.00 89.94 103 ASP A CA 1
ATOM 769 C C . ASP A 1 103 ? -9.755 -5.923 45.325 1.00 89.94 103 ASP A C 1
ATOM 771 O O . ASP A 1 103 ? -9.922 -5.091 46.213 1.00 89.94 103 ASP A O 1
ATOM 775 N N . GLN A 1 104 ? -8.932 -6.966 45.487 1.00 90.12 104 GLN A N 1
ATOM 776 C CA . GLN A 1 104 ? -8.229 -7.264 46.742 1.00 90.12 104 GLN A CA 1
ATOM 777 C C . GLN A 1 104 ? -6.886 -6.540 46.897 1.00 90.12 104 GLN A C 1
ATOM 779 O O . GLN A 1 104 ? -6.522 -6.154 48.006 1.00 90.12 104 GLN A O 1
ATOM 784 N N . HIS A 1 105 ? -6.133 -6.373 45.809 1.00 89.88 105 HIS A N 1
ATOM 785 C CA . HIS A 1 105 ? -4.738 -5.913 45.844 1.00 89.88 105 HIS A CA 1
ATOM 786 C C . HIS A 1 105 ? -4.477 -4.654 45.011 1.00 89.88 105 HIS A C 1
ATOM 788 O O . HIS A 1 105 ? -3.380 -4.098 45.060 1.00 89.88 105 HIS A O 1
ATOM 794 N N . GLY A 1 106 ? -5.470 -4.183 44.260 1.00 86.75 106 GLY A N 1
ATOM 795 C CA . GLY A 1 106 ? -5.351 -3.028 43.385 1.00 86.75 106 GLY A CA 1
ATOM 796 C C . GLY A 1 106 ? -4.806 -3.360 41.994 1.00 86.75 106 GLY A C 1
ATOM 797 O O . GLY A 1 106 ? -4.184 -4.395 41.736 1.00 86.75 106 GLY A O 1
ATOM 798 N N . GLN A 1 107 ? -5.051 -2.438 41.063 1.00 86.19 107 GLN A N 1
ATOM 799 C CA . GLN A 1 107 ? -4.758 -2.621 39.641 1.00 86.19 107 GLN A CA 1
ATOM 800 C C . GLN A 1 107 ? -3.253 -2.714 39.340 1.00 86.19 107 GLN A C 1
ATOM 802 O O . GLN A 1 107 ? -2.857 -3.502 38.485 1.00 86.19 107 GLN A O 1
ATOM 807 N N . GLU A 1 108 ? -2.402 -1.963 40.045 1.00 87.31 108 GLU A N 1
ATOM 808 C CA . GLU A 1 108 ? -0.944 -2.017 39.850 1.00 87.31 108 GLU A CA 1
ATOM 809 C C . GLU A 1 108 ? -0.359 -3.382 40.235 1.00 87.31 108 GLU A C 1
ATOM 811 O O . GLU A 1 108 ? 0.439 -3.947 39.485 1.00 87.31 108 GLU A O 1
ATOM 816 N N . ALA A 1 109 ? -0.821 -3.963 41.347 1.00 83.25 109 ALA A N 1
ATOM 817 C CA . ALA A 1 109 ? -0.420 -5.304 41.767 1.00 83.25 109 ALA A CA 1
ATOM 818 C C . ALA A 1 109 ? -0.879 -6.370 40.759 1.00 83.25 109 ALA A C 1
ATOM 820 O O . ALA A 1 109 ? -0.128 -7.289 40.433 1.00 83.25 109 ALA A O 1
ATOM 821 N N . ALA A 1 110 ? -2.085 -6.224 40.204 1.00 85.25 110 ALA A N 1
ATOM 822 C CA . ALA A 1 110 ? -2.597 -7.125 39.175 1.00 85.25 110 ALA A CA 1
ATOM 823 C C . ALA A 1 110 ? -1.811 -7.028 37.854 1.00 85.25 110 ALA A C 1
ATOM 825 O O . ALA A 1 110 ? -1.575 -8.043 37.198 1.00 85.25 110 ALA A O 1
ATOM 826 N N . LEU A 1 111 ? -1.371 -5.825 37.468 1.00 87.94 111 LEU A N 1
ATOM 827 C CA . LEU A 1 111 ? -0.516 -5.625 36.295 1.00 87.94 111 LEU A CA 1
ATOM 828 C C . LEU A 1 111 ? 0.847 -6.300 36.469 1.00 87.94 111 LEU A C 1
ATOM 830 O O . LEU A 1 111 ? 1.342 -6.896 35.514 1.00 87.94 111 LEU A O 1
ATOM 834 N N . ALA A 1 112 ? 1.425 -6.244 37.670 1.00 83.62 112 ALA A N 1
ATOM 835 C CA . ALA A 1 112 ? 2.679 -6.924 37.982 1.00 83.62 112 ALA A CA 1
ATOM 836 C C . ALA A 1 112 ? 2.529 -8.458 38.006 1.00 83.62 112 ALA A C 1
ATOM 838 O O . ALA A 1 112 ? 3.414 -9.160 37.526 1.00 83.62 112 ALA A O 1
ATOM 839 N N . ALA A 1 113 ? 1.411 -8.976 38.526 1.00 81.19 113 ALA A N 1
ATOM 840 C CA . ALA A 1 113 ? 1.185 -10.414 38.695 1.00 81.19 113 ALA A CA 1
ATOM 841 C C . ALA A 1 113 ? 0.719 -11.134 37.414 1.00 81.19 113 ALA A C 1
ATOM 843 O O . ALA A 1 113 ? 1.177 -12.238 37.130 1.00 81.19 113 ALA A O 1
ATOM 844 N N . PHE A 1 114 ? -0.180 -10.525 36.632 1.00 81.38 114 PHE A N 1
ATOM 845 C CA . PHE A 1 114 ? -0.821 -11.168 35.468 1.00 81.38 114 PHE A CA 1
ATOM 846 C C . PHE A 1 114 ? -0.477 -10.507 34.130 1.00 81.38 114 PHE A C 1
ATOM 848 O O . PHE A 1 114 ? -0.781 -11.042 33.061 1.00 81.38 114 PHE A O 1
ATOM 855 N N . GLY A 1 115 ? 0.142 -9.329 34.167 1.00 84.12 115 GLY A N 1
ATOM 856 C CA . GLY A 1 115 ? 0.475 -8.558 32.981 1.00 84.12 115 GLY A CA 1
ATOM 857 C C . GLY A 1 115 ? -0.696 -7.743 32.407 1.00 84.12 115 GLY A C 1
ATOM 858 O O . GLY A 1 115 ? -1.879 -8.006 32.654 1.00 84.12 115 GLY A O 1
ATOM 859 N N . PRO A 1 116 ? -0.385 -6.745 31.561 1.00 84.31 116 PRO A N 1
ATOM 860 C CA . PRO A 1 116 ? -1.359 -5.775 31.056 1.00 84.31 116 PRO A CA 1
ATOM 861 C C . PRO A 1 116 ? -2.459 -6.388 30.184 1.00 84.31 116 PRO A C 1
ATOM 863 O O . PRO A 1 116 ? -3.605 -5.930 30.204 1.00 84.31 116 PRO A O 1
ATOM 866 N N . ARG A 1 117 ? -2.134 -7.442 29.425 1.00 78.75 117 ARG A N 1
ATOM 867 C CA . ARG A 1 117 ? -3.094 -8.118 28.540 1.00 78.75 117 ARG A CA 1
ATOM 868 C C . ARG A 1 117 ? -4.183 -8.852 29.323 1.00 78.75 117 ARG A C 1
ATOM 870 O O . ARG A 1 117 ? -5.353 -8.734 28.965 1.00 78.75 117 ARG A O 1
ATOM 877 N N . ALA A 1 118 ? -3.818 -9.553 30.397 1.00 82.00 118 ALA A N 1
ATOM 878 C CA . ALA A 1 118 ? -4.769 -10.276 31.239 1.00 82.00 118 ALA A CA 1
ATOM 879 C C . ALA A 1 118 ? -5.720 -9.313 31.962 1.00 82.00 118 ALA A C 1
ATOM 881 O O . ALA A 1 118 ? -6.934 -9.497 31.907 1.00 82.00 118 ALA A O 1
ATOM 882 N N . VAL A 1 119 ? -5.186 -8.230 32.537 1.00 83.94 119 VAL A N 1
ATOM 883 C CA . VAL A 1 119 ? -5.977 -7.183 33.212 1.00 83.94 119 VAL A CA 1
ATOM 884 C C . VAL A 1 119 ? -6.952 -6.505 32.244 1.00 83.94 119 VAL A C 1
ATOM 886 O O . VAL A 1 119 ? -8.135 -6.348 32.547 1.00 83.94 119 VAL A O 1
ATOM 889 N N . THR A 1 120 ? -6.500 -6.170 31.033 1.00 85.44 120 THR A N 1
ATOM 890 C CA . THR A 1 120 ? -7.361 -5.546 30.014 1.00 85.44 120 THR A CA 1
ATOM 891 C C . THR A 1 120 ? -8.465 -6.499 29.548 1.00 85.44 120 THR A C 1
ATOM 893 O O . THR A 1 120 ? -9.621 -6.089 29.422 1.00 85.44 120 THR A O 1
ATOM 896 N N . ARG A 1 121 ? -8.146 -7.784 29.337 1.00 82.25 121 ARG A N 1
ATOM 897 C CA . ARG A 1 121 ? -9.131 -8.822 28.992 1.00 82.25 121 ARG A CA 1
ATOM 898 C C . ARG A 1 121 ? -10.161 -9.005 30.107 1.00 82.25 121 ARG A C 1
ATOM 900 O O . ARG A 1 121 ? -11.352 -9.069 29.815 1.00 82.25 121 ARG A O 1
ATOM 907 N N . ALA A 1 122 ? -9.717 -9.046 31.361 1.00 84.06 122 ALA A N 1
ATOM 908 C CA . ALA A 1 122 ? -10.578 -9.184 32.528 1.00 84.06 122 ALA A CA 1
ATOM 909 C C . ALA A 1 122 ? -11.583 -8.030 32.635 1.00 84.06 122 ALA A C 1
ATOM 911 O O . ALA A 1 122 ? -12.782 -8.272 32.755 1.00 84.06 122 ALA A O 1
ATOM 912 N N . HIS A 1 123 ? -11.139 -6.783 32.454 1.00 86.31 123 HIS A N 1
ATOM 913 C CA . HIS A 1 123 ? -12.046 -5.634 32.403 1.00 86.31 123 HIS A CA 1
ATOM 914 C C . HIS A 1 123 ? -12.995 -5.657 31.197 1.00 86.31 123 HIS A C 1
ATOM 916 O O . HIS A 1 123 ? -14.172 -5.328 31.343 1.00 86.31 123 HIS A O 1
ATOM 922 N N . ALA A 1 124 ? -12.512 -6.034 30.010 1.00 83.62 124 ALA A N 1
ATOM 923 C CA . ALA A 1 124 ? -13.337 -6.094 28.803 1.00 83.62 124 ALA A CA 1
ATOM 924 C C . ALA A 1 124 ? -14.441 -7.162 28.900 1.00 83.62 124 ALA A C 1
ATOM 926 O O . ALA A 1 124 ? -15.552 -6.944 28.418 1.00 83.62 124 ALA A O 1
ATOM 927 N N . LEU A 1 125 ? -14.149 -8.299 29.538 1.00 79.56 125 LEU A N 1
ATOM 928 C CA . LEU A 1 125 ? -15.112 -9.378 29.760 1.00 79.56 125 LEU A CA 1
ATOM 929 C C . LEU A 1 125 ? -16.035 -9.101 30.953 1.00 79.56 125 LEU A C 1
ATOM 931 O O . LEU A 1 125 ? -17.229 -9.349 30.842 1.00 79.56 125 LEU A O 1
ATOM 935 N N . GLY A 1 126 ? -15.527 -8.524 32.047 1.00 72.69 126 GLY A N 1
ATOM 936 C CA . GLY A 1 126 ? -16.324 -8.173 33.231 1.00 72.69 126 GLY A CA 1
ATOM 937 C C . GLY A 1 126 ? -17.347 -7.056 32.995 1.00 72.69 126 GLY A C 1
ATOM 938 O O . GLY A 1 126 ? -18.363 -6.998 33.677 1.00 72.69 126 GLY A O 1
ATOM 939 N N . LYS A 1 127 ? -17.120 -6.187 31.999 1.00 64.19 127 LYS A N 1
ATOM 940 C CA . LYS A 1 127 ? -18.085 -5.155 31.574 1.00 64.19 127 LYS A CA 1
ATOM 941 C C . LYS A 1 127 ? -19.125 -5.654 30.569 1.00 64.19 127 LYS A C 1
ATOM 943 O O . LYS A 1 127 ? -20.020 -4.893 30.206 1.00 64.19 127 LYS A O 1
ATOM 948 N N . ARG A 1 128 ? -19.008 -6.891 30.075 1.00 52.06 128 ARG A N 1
ATOM 949 C CA . ARG A 1 128 ? -19.953 -7.439 29.102 1.00 52.06 128 ARG A CA 1
ATOM 950 C C . ARG A 1 128 ? -21.129 -8.050 29.874 1.00 52.06 128 ARG A C 1
ATOM 952 O O . ARG A 1 128 ? -20.914 -9.049 30.557 1.00 52.06 128 ARG A O 1
ATOM 959 N N . PRO A 1 129 ? -22.353 -7.492 29.799 1.00 45.59 129 PRO A N 1
ATOM 960 C CA . PRO A 1 129 ? -23.513 -8.177 30.355 1.00 45.59 129 PRO A CA 1
ATOM 961 C C . PRO A 1 129 ? -23.619 -9.565 29.704 1.00 45.59 129 PRO A C 1
ATOM 963 O O . PRO A 1 129 ? -23.270 -9.696 28.521 1.00 45.59 129 PRO A O 1
ATOM 966 N N . PRO A 1 130 ? -24.051 -10.603 30.445 1.00 44.56 130 PRO A N 1
ATOM 967 C CA . PRO A 1 130 ? -24.251 -11.921 29.865 1.00 44.56 130 PRO A CA 1
ATOM 968 C C . PRO A 1 130 ? -25.169 -11.764 28.656 1.00 44.56 130 PRO A C 1
ATOM 970 O O . PRO A 1 130 ? -26.280 -11.245 28.762 1.00 44.56 130 PRO A O 1
ATOM 973 N N . ILE A 1 131 ? -24.664 -12.151 27.485 1.00 47.72 131 ILE A N 1
ATOM 974 C CA . ILE A 1 131 ? -25.481 -12.231 26.282 1.00 47.72 131 ILE A CA 1
ATOM 975 C C . ILE A 1 131 ? -26.500 -13.319 26.583 1.00 47.72 131 ILE A C 1
ATOM 977 O O . ILE A 1 131 ? -26.144 -14.495 26.655 1.00 47.72 131 ILE A O 1
ATOM 981 N N . ALA A 1 132 ? -27.747 -12.914 26.826 1.00 40.84 132 ALA A N 1
ATOM 982 C CA . ALA A 1 132 ? -28.851 -13.851 26.878 1.00 40.84 132 ALA A CA 1
ATOM 983 C C . ALA A 1 132 ? -28.817 -14.675 25.579 1.00 40.84 132 ALA A C 1
ATOM 985 O O . ALA A 1 132 ? -28.608 -14.090 24.507 1.00 40.84 132 ALA A O 1
ATOM 986 N N . PRO A 1 133 ? -28.971 -16.009 25.642 1.00 42.28 133 PRO A N 1
ATOM 987 C CA . PRO A 1 133 ? -29.103 -16.804 24.433 1.00 42.28 133 PRO A CA 1
ATO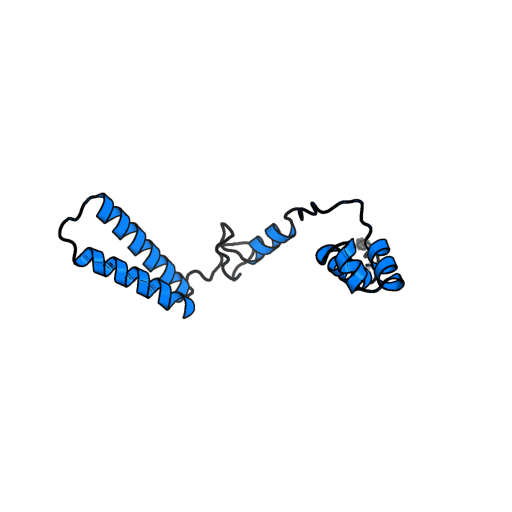M 988 C C . PRO A 1 133 ? -30.244 -16.205 23.609 1.00 42.28 133 PRO A C 1
ATOM 990 O O . PRO A 1 133 ? -31.354 -16.036 24.114 1.00 42.28 133 PRO A O 1
ATOM 993 N N . SER A 1 134 ? -29.953 -15.814 22.363 1.00 43.34 134 SER A N 1
ATOM 994 C CA . SER A 1 134 ? -31.006 -15.409 21.432 1.00 43.34 134 SER A CA 1
ATOM 995 C C . SER A 1 134 ? -32.009 -16.557 21.352 1.00 43.34 134 SER A C 1
ATOM 997 O O . SER A 1 134 ? -31.571 -17.691 21.133 1.00 43.34 134 SER A O 1
ATOM 999 N N . PRO A 1 135 ? -33.317 -16.314 21.550 1.00 41.50 135 PRO A N 1
ATOM 1000 C CA . PRO A 1 135 ? -34.299 -17.348 21.298 1.00 41.50 135 PRO A CA 1
ATOM 1001 C C . PRO A 1 135 ? -34.134 -17.785 19.843 1.00 41.50 135 PRO A C 1
ATOM 1003 O O . PRO A 1 135 ? -34.116 -16.964 18.923 1.00 41.50 135 PRO A O 1
ATOM 1006 N N . ALA A 1 136 ? -33.908 -19.088 19.682 1.00 45.91 136 ALA A N 1
ATOM 1007 C CA . ALA A 1 136 ? -33.876 -19.758 18.399 1.00 45.91 136 ALA A CA 1
ATOM 1008 C C . ALA A 1 136 ? -35.102 -19.344 17.578 1.00 45.91 136 ALA A C 1
ATOM 1010 O O . ALA A 1 136 ? -36.192 -19.173 18.125 1.00 45.91 136 ALA A O 1
ATOM 1011 N N . GLY A 1 137 ? -34.881 -19.145 16.278 1.00 42.59 137 GLY A N 1
ATOM 1012 C CA . GLY A 1 137 ? -35.886 -18.651 15.350 1.00 42.59 137 GLY A CA 1
ATOM 1013 C C . GLY A 1 137 ? -37.215 -19.384 15.486 1.00 42.59 137 GLY A C 1
ATOM 1014 O O . GLY A 1 137 ? -37.269 -20.614 15.441 1.00 42.59 137 GLY A O 1
ATOM 1015 N N . HIS A 1 138 ? -38.287 -18.607 15.614 1.00 41.03 138 HIS A N 1
ATOM 1016 C CA . HIS A 1 138 ? -39.607 -19.100 15.273 1.00 41.03 138 HIS A CA 1
ATOM 1017 C C . HIS A 1 138 ? -39.618 -19.376 13.771 1.00 41.03 138 HIS A C 1
ATOM 1019 O O . HIS A 1 138 ? -39.549 -18.469 12.944 1.00 41.03 138 HIS A O 1
ATOM 1025 N N . ALA A 1 139 ? -39.631 -20.665 13.442 1.00 46.00 139 ALA A N 1
ATOM 1026 C CA . ALA A 1 139 ? -40.175 -21.143 12.193 1.00 46.00 139 ALA A CA 1
ATOM 1027 C C . ALA A 1 139 ? -41.672 -20.815 12.209 1.00 46.00 139 ALA A C 1
ATOM 1029 O O . ALA A 1 139 ? -42.430 -21.472 12.922 1.00 46.00 139 ALA A O 1
ATOM 1030 N N . ASP A 1 140 ? -42.083 -19.787 11.468 1.00 40.84 140 ASP A N 1
ATOM 1031 C CA . ASP A 1 140 ? -43.491 -19.626 11.126 1.00 40.84 140 ASP A CA 1
ATOM 1032 C C . ASP A 1 140 ? -43.844 -20.708 10.105 1.00 40.84 140 ASP A C 1
ATOM 1034 O O . ASP A 1 140 ? -43.482 -20.658 8.926 1.00 40.84 140 ASP A O 1
ATOM 1038 N N . ALA A 1 141 ? -44.508 -21.739 10.618 1.00 42.12 141 ALA A N 1
ATOM 1039 C CA . ALA A 1 141 ? -45.303 -22.660 9.837 1.00 42.12 141 ALA A CA 1
ATOM 1040 C C . ALA A 1 141 ? -46.500 -21.879 9.279 1.00 42.12 141 ALA A C 1
ATOM 1042 O O . ALA A 1 141 ? -47.372 -21.449 10.030 1.00 42.12 141 ALA A O 1
ATOM 1043 N N . HIS A 1 142 ? -46.531 -21.676 7.963 1.00 45.34 142 HIS A N 1
ATOM 1044 C CA . HIS A 1 142 ? -47.759 -21.296 7.278 1.00 45.34 142 HIS A CA 1
ATOM 1045 C C . HIS A 1 142 ? -48.654 -22.534 7.187 1.00 45.34 142 HIS A C 1
ATOM 1047 O O . HIS A 1 142 ? -48.411 -23.407 6.355 1.00 45.34 142 HIS A O 1
ATOM 1053 N N . ASP A 1 143 ? -49.655 -22.584 8.065 1.00 43.03 143 ASP A N 1
ATOM 1054 C CA . ASP A 1 143 ? -50.773 -23.522 8.037 1.00 43.03 143 ASP A CA 1
ATOM 1055 C C . ASP A 1 143 ? -52.090 -22.736 7.858 1.00 43.03 143 ASP A C 1
ATOM 1057 O O . ASP A 1 143 ? -52.368 -21.790 8.591 1.00 43.03 143 ASP A O 1
ATOM 1061 N N . GLU A 1 144 ? -52.771 -23.103 6.774 1.00 44.47 144 GLU A N 1
ATOM 1062 C CA . GLU A 1 144 ? -54.165 -22.988 6.309 1.00 44.47 144 GLU A CA 1
ATOM 1063 C C . GLU A 1 144 ? -55.196 -21.990 6.903 1.00 44.47 144 GLU A C 1
ATOM 1065 O O . GLU A 1 144 ? -55.336 -21.825 8.111 1.00 44.47 144 GLU A O 1
ATOM 1070 N N . GLY A 1 145 ? -56.074 -21.471 6.016 1.00 40.47 145 GLY A N 1
ATOM 1071 C CA . GLY A 1 145 ? -57.514 -21.371 6.329 1.00 40.47 145 GLY A CA 1
ATOM 1072 C C . GLY A 1 145 ? -58.298 -20.117 5.899 1.00 40.47 145 GLY A C 1
ATOM 1073 O O . GLY A 1 145 ? -58.349 -19.148 6.641 1.00 40.47 145 GLY A O 1
ATOM 1074 N N . ASP A 1 146 ? -58.977 -20.225 4.749 1.00 44.88 146 ASP A N 1
ATOM 1075 C CA . ASP A 1 146 ? -60.389 -19.860 4.477 1.00 44.88 146 ASP A CA 1
ATOM 1076 C C . ASP A 1 146 ? -60.947 -18.437 4.746 1.00 44.88 146 ASP A C 1
ATOM 1078 O O . ASP A 1 146 ? -61.118 -18.026 5.892 1.00 44.88 146 ASP A O 1
ATOM 1082 N N . HIS A 1 147 ? -61.375 -17.758 3.663 1.00 39.56 147 HIS A N 1
ATOM 1083 C CA . HIS A 1 147 ? -62.668 -17.053 3.520 1.00 39.56 147 HIS A CA 1
ATOM 1084 C C . HIS A 1 147 ? -62.945 -16.630 2.068 1.00 39.56 147 HIS A C 1
ATOM 1086 O O . HIS A 1 147 ? -62.025 -16.088 1.412 1.00 39.56 147 HIS A O 1
#

Secondary structure (DSSP, 8-state):
--GGGHHHHHHHHHHHHHHHT-S---HHHHHHHHHHHHHHHHHHHHHHTTT-S---SSSTTPPB-TTSTT-BHHHHHHHHHHS-----S-TT--HHHHHHHHHHH-HHHHHHHHHHHHHHHHHHHHTS---PPPPPP----------

Sequence (147 aa):
MNPALLPPLGASLRKLGEYAASFDVSGSTLVEIGQELDHCRALIRAALGELNVSRCTRHPGSVFDPTEPNGCRRCANETRSQAPRTDALSEDLAPGDVLRFIDQHGQEAALAAFGPRAVTRAHALGKRPPIAPSPAGHADAHDEGDH

Radius of gyration: 27.92 Å; chains: 1; bounding box: 88×36×68 Å

Foldseek 3Di:
DDCVLVVVLVVLVVVLVVLVPDPDCDPVNVVVNVVSVVVNVVSVCVVVCVQQFQQDPVDGRAGADPVDPSRHPVVVVVVVVPPPPPCVDDPPDDLVVLVVCCVVPNDVVSCVVRNPVSNVVSVVVVPDDPPDPDPDDPPPDDDDDDD